Protein 1GK7 (pdb70)

GO terms:
  GO:0005856 cytoskeleton (C, IDA)
  GO:0003725 double-stranded RNA binding (F, IDA)
  GO:0071222 cellular response to lipopolysaccharide (P, IMP)
  GO:0071225 cellular response to muramyl dipeptide (P, IMP)
  GO:0005515 protein binding (F, IPI)
  GO:0005737 cytoplasm (C, IDA)
  GO:1990254 keratin filament binding (F, IPI)
  GO:0005815 microtubule organizing center (C, TAS)
  GO:0005829 cytosol (C, TAS)
  GO:0042802 identical protein binding (F, IPI)
  GO:0097110 scaffold protein binding (F, IPI)
  GO:0045111 intermediate filament cytoskeleton (C, IDA)
  GO:0060090 molecular adaptor activity (F, EXP)
  GO:0005200 structural constituent of cy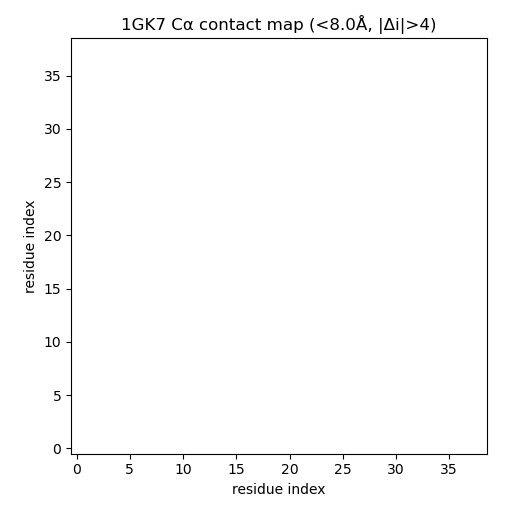toskeleton (F, IDA)
  GO:0005777 peroxisome (C, IDA)
  GO:0005829 cytosol (C, IDA)
  GO:000588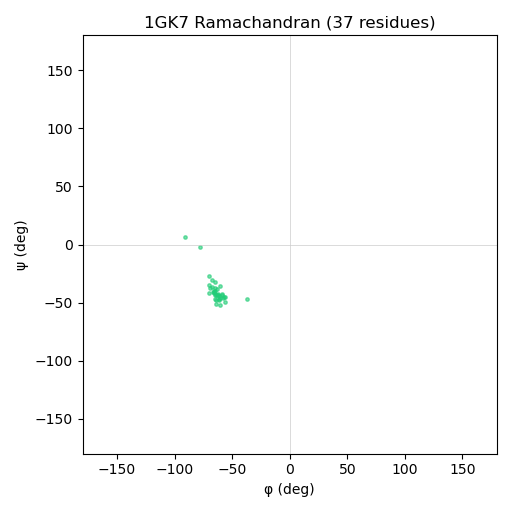2 intermediate filament (C, IDA)
  GO:0005856 cytoskeleton (C, TAS)
  GO:0070062 extracellular exosome (C, HDA)
  GO:0005925 focal adhesion (C, HDA)

Radius of gyration: 17.11 Å; Cα contacts (8 Å, |Δi|>4): 0; chains: 1; bounding box: 55×22×6 Å

Structure (mmCIF, N/CA/C/O backbone):
data_1GK7
#
_entry.id   1GK7
#
_cell.length_a   56.770
_cell.length_b   56.770
_cell.length_c   58.420
_cell.angle_alpha   90.00
_cell.angle_beta   90.00
_cell.angle_gamma   120.00
#
_symmetry.space_group_name_H-M   'P 62 2 2'
#
loop_
_entity.id
_entity.type
_entity.pdbx_description
1 polymer VIMENTIN
2 non-polymer 'SULFATE ION'
3 water water
#
loop_
_atom_site.group_PDB
_atom_site.id
_atom_site.type_symbol
_atom_site.label_atom_id
_atom_site.label_alt_id
_atom_site.label_comp_id
_atom_site.label_asym_id
_atom_site.label_entity_id
_atom_site.label_seq_id
_atom_site.pdbx_PDB_ins_co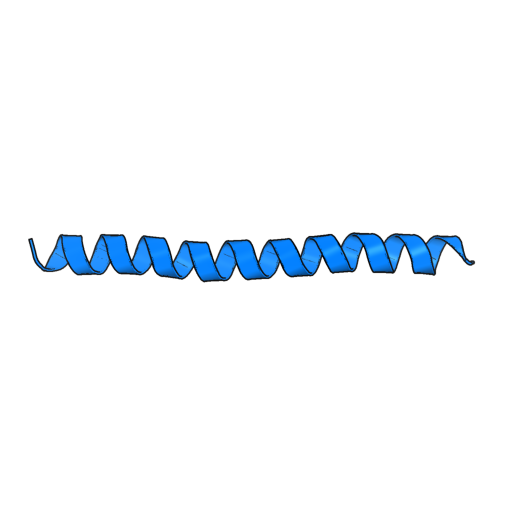de
_atom_site.Cartn_x
_atom_site.Cartn_y
_atom_site.Cartn_z
_atom_site.occupancy
_atom_site.B_iso_or_equiv
_atom_site.auth_seq_id
_atom_site.auth_comp_id
_atom_site.auth_asym_id
_atom_site.auth_atom_id
_atom_site.pdbx_PDB_model_num
ATOM 1 N N . GLY A 1 1 ? -3.973 14.910 3.348 1.00 38.78 100 GLY A N 1
ATOM 2 C CA . GLY A 1 1 ? -4.057 13.743 4.291 1.00 38.76 100 GLY A CA 1
ATOM 3 C C . GLY A 1 1 ? -2.710 13.091 4.588 1.00 38.88 100 GLY A C 1
ATOM 4 O O . GLY A 1 1 ? -1.675 13.744 4.504 1.00 38.02 100 GLY A O 1
ATOM 5 N N . SER A 1 2 ? -2.749 11.875 5.124 1.00 39.35 101 SER A N 1
ATOM 6 C CA . SER A 1 2 ? -1.560 11.041 5.352 1.00 39.28 101 SER A CA 1
ATOM 7 C C . SER A 1 2 ? -0.428 11.094 4.303 1.00 38.46 101 SER A C 1
ATOM 8 O O . SER A 1 2 ? 0.742 11.210 4.681 1.00 39.06 101 SER A O 1
ATOM 11 N N . ASN A 1 3 ? -0.710 11.013 3.009 1.00 37.53 102 ASN A N 1
ATOM 12 C CA . ASN A 1 3 ? 0.382 11.100 2.025 1.00 37.20 102 ASN A CA 1
ATOM 13 C C . ASN A 1 3 ? 1.051 12.498 2.058 1.00 35.51 102 ASN A C 1
ATOM 14 O O . ASN A 1 3 ? 2.267 12.673 2.057 1.00 32.98 102 ASN A O 1
ATOM 19 N N . GLU A 1 4 ? 0.246 13.535 2.067 1.00 33.91 103 GLU A N 1
ATOM 20 C CA . GLU A 1 4 ? 0.780 14.892 2.144 1.00 33.44 103 GLU A CA 1
ATOM 21 C C . GLU A 1 4 ? 1.587 15.131 3.433 1.00 32.49 103 GLU A C 1
ATOM 22 O O . GLU A 1 4 ? 2.626 15.838 3.460 1.00 31.17 103 GLU A O 1
ATOM 28 N N . LYS A 1 5 ? 1.154 14.526 4.519 1.00 33.56 104 LYS A N 1
ATOM 29 C CA . LYS A 1 5 ? 1.848 14.671 5.801 1.00 33.64 104 LYS A CA 1
ATOM 30 C C . LYS A 1 5 ? 3.276 14.153 5.716 1.00 33.11 104 LYS A C 1
ATOM 31 O O . LYS A 1 5 ? 4.268 14.821 6.116 1.00 32.86 104 LYS A O 1
ATOM 37 N N . VAL A 1 6 ? 3.399 12.989 5.118 1.00 32.88 105 VAL A N 1
ATOM 38 C CA . VAL A 1 6 ? 4.695 12.391 4.995 1.00 33.15 105 VAL A CA 1
ATOM 39 C C . VAL A 1 6 ? 5.484 13.335 4.090 1.00 31.59 105 VAL A C 1
ATOM 40 O O . VAL A 1 6 ? 6.664 13.603 4.331 1.00 32.38 105 VAL A O 1
ATOM 44 N N . GLU A 1 7 ? 4.848 13.863 3.055 1.00 29.77 106 GLU A N 1
ATOM 45 C CA . GLU A 1 7 ? 5.525 14.763 2.113 1.00 27.33 106 GLU A CA 1
ATOM 46 C C . GLU A 1 7 ? 6.167 16.011 2.790 1.00 24.83 106 GLU A C 1
ATOM 47 O O . GLU A 1 7 ? 7.357 16.292 2.583 1.00 23.42 106 GLU A O 1
ATOM 53 N N . LEU A 1 8 ? 5.442 16.727 3.628 1.00 22.81 107 LEU A N 1
ATOM 54 C CA . LEU A 1 8 ? 5.935 17.944 4.273 1.00 22.36 107 LEU A CA 1
ATOM 55 C C . LEU A 1 8 ? 7.017 17.660 5.312 1.00 21.43 107 LEU A C 1
ATOM 56 O O . LEU A 1 8 ? 7.952 18.439 5.495 1.00 22.98 107 LEU A O 1
ATOM 61 N N . GLN A 1 9 ? 6.914 16.541 6.008 1.00 21.81 108 GLN A N 1
ATOM 62 C CA . GLN A 1 9 ? 7.936 16.121 6.936 1.00 22.67 108 GLN A CA 1
ATOM 63 C C . GLN A 1 9 ? 9.239 15.785 6.180 1.00 22.27 108 GLN A C 1
ATOM 64 O O . GLN A 1 9 ? 10.324 16.128 6.604 1.00 22.64 108 GLN A O 1
ATOM 70 N N . GLU A 1 10 ? 9.112 15.140 5.044 1.00 21.45 109 GLU A N 1
ATOM 71 C CA . GLU A 1 10 ? 10.252 14.850 4.221 1.00 22.39 109 GLU A CA 1
ATOM 72 C C . GLU A 1 10 ? 10.895 16.130 3.731 1.00 20.75 109 GLU A C 1
ATOM 73 O O . GLU A 1 10 ? 12.132 16.258 3.717 1.00 21.60 109 GLU A O 1
ATOM 79 N N . LEU A 1 11 ? 10.089 17.085 3.306 1.00 19.24 110 LEU A N 1
ATOM 80 C CA . LEU A 1 11 ? 10.612 18.356 2.824 1.00 18.44 110 LEU A CA 1
ATOM 81 C C . LEU A 1 11 ? 11.378 19.051 3.941 1.00 17.97 110 LEU A C 1
ATOM 82 O O . LEU A 1 11 ? 12.532 19.523 3.734 1.00 19.12 110 LEU A O 1
ATOM 87 N N . ASN A 1 12 ? 10.814 19.137 5.145 1.00 19.08 111 ASN A N 1
ATOM 88 C CA . ASN A 1 12 ? 11.453 19.741 6.256 1.00 20.52 111 ASN A CA 1
ATOM 89 C C . ASN A 1 12 ? 12.781 19.053 6.578 1.00 20.46 111 ASN A C 1
ATOM 90 O O . ASN A 1 12 ? 13.772 19.733 6.820 1.00 22.03 111 ASN A O 1
ATOM 95 N N . ASP A 1 13 ? 12.769 17.730 6.530 1.00 20.44 112 ASP A N 1
ATOM 96 C CA . ASP A 1 13 ? 13.947 16.939 6.903 1.00 21.55 112 ASP A CA 1
ATOM 97 C C . ASP A 1 13 ? 15.071 17.091 5.871 1.00 21.09 112 ASP A C 1
ATOM 98 O O . ASP A 1 13 ? 16.268 17.187 6.210 1.00 22.79 112 ASP A O 1
ATOM 103 N N . ARG A 1 14 ? 14.692 17.081 4.605 1.00 20.09 113 ARG A N 1
ATOM 104 C CA . ARG A 1 14 ? 15.700 17.247 3.561 1.00 19.99 113 ARG A CA 1
ATOM 105 C C . ARG A 1 14 ? 16.253 18.644 3.634 1.00 19.34 113 ARG A C 1
ATOM 106 O O . ARG A 1 14 ? 17.462 18.859 3.381 1.00 20.39 113 ARG A O 1
ATOM 121 N N . PHE A 1 15 ? 15.448 19.646 3.944 1.00 18.33 114 PHE A N 1
ATOM 122 C CA . PHE A 1 15 ? 15.992 21.000 4.072 1.00 18.44 114 PHE A CA 1
ATOM 123 C C . PHE A 1 15 ? 16.945 21.085 5.256 1.00 18.88 114 PHE A C 1
ATOM 124 O O . PHE A 1 15 ? 18.035 21.674 5.134 1.00 20.48 114 PHE A O 1
ATOM 132 N N . ALA A 1 16 ? 16.592 20.457 6.377 1.00 20.28 115 ALA A N 1
ATOM 133 C CA . ALA A 1 16 ? 17.478 20.452 7.531 1.00 21.58 115 ALA A CA 1
ATOM 1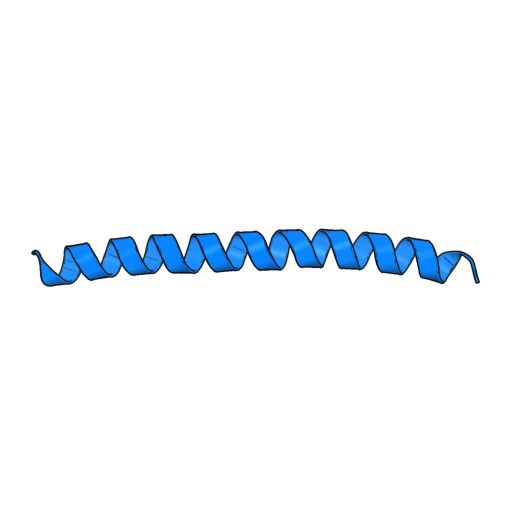34 C C . ALA A 1 16 ? 18.839 19.887 7.159 1.00 21.60 115 ALA A C 1
ATOM 135 O O . ALA A 1 16 ? 19.903 20.476 7.519 1.00 23.98 115 ALA A O 1
ATOM 137 N N . ASN A 1 17 ? 18.824 18.784 6.436 1.00 21.69 116 ASN A N 1
ATOM 138 C CA . ASN A 1 17 ? 20.095 18.153 6.058 1.00 22.09 116 ASN A CA 1
ATOM 139 C C . ASN A 1 17 ? 20.879 19.112 5.143 1.00 20.34 116 ASN A C 1
ATOM 140 O O . ASN A 1 17 ? 22.098 19.259 5.271 1.00 22.09 116 ASN A O 1
ATOM 145 N N . TYR A 1 18 ? 20.209 19.730 4.197 1.00 18.81 117 TYR A N 1
ATOM 146 C CA . TYR A 1 18 ? 20.840 20.668 3.264 1.00 17.35 117 TYR A CA 1
ATOM 147 C C . TYR A 1 18 ? 21.456 21.839 3.968 1.00 17.96 117 TYR A C 1
ATOM 148 O O . TYR A 1 18 ? 22.636 22.165 3.711 1.00 18.98 117 TYR A O 1
ATOM 157 N N . ILE A 1 19 ? 20.710 22.528 4.816 1.00 18.38 118 ILE A N 1
ATOM 158 C CA . ILE A 1 19 ? 21.198 23.751 5.460 1.00 18.87 118 ILE A CA 1
ATOM 159 C C . ILE A 1 19 ? 22.377 23.377 6.366 1.00 19.24 118 ILE A C 1
ATOM 160 O O . ILE A 1 19 ? 23.321 24.151 6.486 1.00 19.23 118 ILE A O 1
ATOM 165 N N . ASP A 1 20 ? 22.301 22.232 7.017 1.00 19.66 119 ASP A N 1
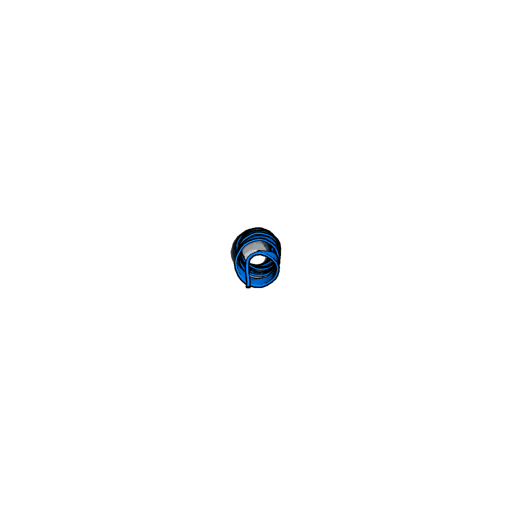ATOM 166 C CA . ASP A 1 20 ? 23.430 21.820 7.877 1.00 19.85 119 ASP A CA 1
ATOM 167 C C . ASP A 1 20 ? 24.678 21.668 7.017 1.00 19.78 119 ASP A C 1
ATOM 168 O O . ASP A 1 20 ? 25.803 22.110 7.419 1.00 20.99 119 ASP A O 1
ATOM 173 N N . LYS A 1 21 ? 24.527 21.043 5.866 1.00 18.82 120 LYS A N 1
ATOM 174 C CA . LYS A 1 21 ? 25.679 20.809 4.983 1.00 18.34 120 LYS A CA 1
ATOM 175 C C . LYS A 1 21 ? 26.265 22.127 4.477 1.00 18.65 120 LYS A C 1
ATOM 176 O O . LYS A 1 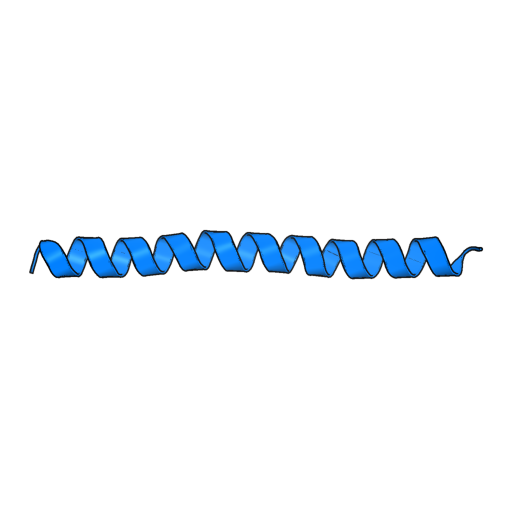21 ? 27.500 22.341 4.497 1.00 18.86 120 LYS A O 1
ATOM 182 N N . VAL A 1 22 ? 25.435 22.996 3.936 1.00 17.01 121 VAL A N 1
ATOM 183 C CA . VAL A 1 22 ? 25.963 24.236 3.404 1.00 17.22 121 VAL A CA 1
ATOM 184 C C . VAL A 1 22 ? 26.511 25.158 4.503 1.00 17.16 121 VAL A C 1
ATOM 185 O O . VAL A 1 22 ? 27.497 25.893 4.264 1.00 17.45 121 VAL A O 1
ATOM 189 N N . ARG A 1 23 ? 25.956 25.112 5.696 1.00 17.54 122 ARG A N 1
ATOM 190 C CA . ARG A 1 23 ? 26.508 25.906 6.773 1.00 18.41 122 ARG A CA 1
ATOM 191 C C . ARG A 1 23 ? 27.925 25.395 7.106 1.00 18.75 122 ARG A C 1
ATOM 192 O O . ARG A 1 23 ? 28.836 26.189 7.319 1.00 18.89 122 ARG A O 1
ATOM 200 N N . PHE A 1 24 ? 28.083 24.084 7.159 1.00 17.89 123 PHE A N 1
ATOM 201 C CA . PHE A 1 24 ? 29.406 23.510 7.403 1.00 17.45 123 PHE A CA 1
ATOM 202 C C . PHE A 1 24 ? 30.365 23.902 6.304 1.00 17.37 123 PHE A C 1
ATOM 203 O O . PHE A 1 24 ? 31.514 24.310 6.583 1.00 18.47 123 PHE A O 1
ATOM 211 N N . LEU A 1 25 ? 29.955 23.774 5.060 1.00 16.89 124 LEU A N 1
ATOM 212 C CA . LEU A 1 25 ? 30.848 24.137 3.957 1.00 16.25 124 LEU A CA 1
ATOM 213 C C . LEU A 1 25 ? 31.188 25.616 3.905 1.00 16.64 124 LEU A C 1
ATOM 214 O O . LEU A 1 25 ? 32.293 25.982 3.502 1.00 17.37 124 LEU A O 1
ATOM 219 N N . GLU A 1 26 ? 30.285 26.513 4.305 1.00 16.88 125 GLU A N 1
ATOM 220 C CA . GLU A 1 26 ? 30.597 27.921 4.358 1.00 18.17 125 GLU A CA 1
ATOM 221 C C . GLU A 1 26 ? 31.660 28.157 5.425 1.00 18.54 125 GLU A C 1
ATOM 222 O O . GLU A 1 26 ? 32.597 28.951 5.218 1.00 19.90 125 GLU A O 1
ATOM 228 N N . GLN A 1 27 ? 31.542 27.467 6.555 1.00 18.57 126 GLN A N 1
ATOM 229 C CA . GLN A 1 27 ? 32.562 27.605 7.583 1.00 19.21 126 GLN A CA 1
ATOM 230 C C . GLN A 1 27 ? 33.906 27.108 7.004 1.00 18.41 126 GLN A C 1
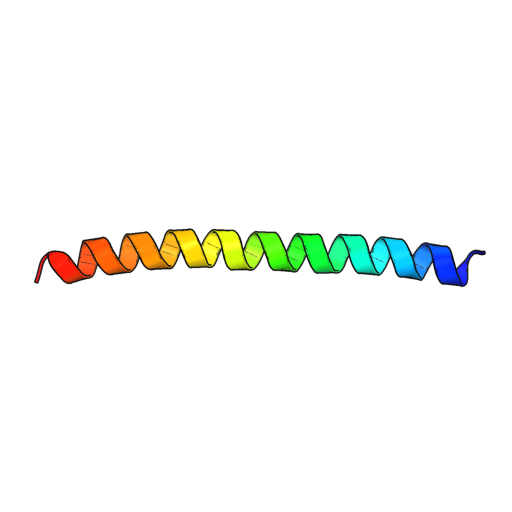ATOM 231 O O . GLN A 1 27 ? 34.980 27.721 7.246 1.00 19.56 126 GLN A O 1
ATOM 237 N N . GLN A 1 28 ? 33.852 25.985 6.295 1.00 17.15 127 GLN A N 1
ATOM 238 C CA . GLN A 1 28 ? 35.075 25.417 5.715 1.00 17.29 127 GLN A CA 1
ATOM 239 C C . GLN A 1 28 ? 35.658 26.365 4.697 1.00 16.58 127 GLN A C 1
ATOM 240 O O . GLN A 1 28 ? 36.897 26.518 4.606 1.00 17.70 127 GLN A O 1
ATOM 246 N N . ASN A 1 29 ? 34.853 27.056 3.892 1.00 15.88 128 ASN A N 1
ATOM 247 C CA . ASN A 1 29 ? 35.378 27.994 2.918 1.00 16.20 128 ASN A CA 1
ATOM 248 C C . ASN A 1 29 ? 36.190 29.076 3.618 1.00 16.99 128 ASN A C 1
ATOM 249 O O . ASN A 1 29 ? 37.231 29.514 3.117 1.00 18.26 128 ASN A O 1
ATOM 254 N N . LYS A 1 30 ? 35.672 29.567 4.719 1.00 17.53 129 LYS A N 1
ATOM 255 C CA . LYS A 1 30 ? 36.357 30.628 5.443 1.00 18.70 129 LYS A CA 1
ATOM 256 C C . LYS A 1 30 ? 37.644 30.113 6.091 1.00 19.12 129 LYS A C 1
ATOM 257 O O . LYS A 1 30 ? 38.653 30.829 6.067 1.00 20.80 129 LYS A O 1
ATOM 263 N N . ILE A 1 31 ? 37.639 28.903 6.598 1.00 18.10 130 ILE A N 1
ATOM 264 C CA . ILE A 1 31 ? 38.873 28.316 7.142 1.00 17.63 130 ILE A CA 1
ATOM 265 C C . ILE A 1 31 ? 39.897 28.136 6.048 1.00 17.29 130 ILE A C 1
ATOM 266 O O . ILE A 1 31 ? 41.066 28.506 6.209 1.00 18.73 130 ILE A O 1
ATOM 271 N N . LEU A 1 32 ? 39.499 27.566 4.937 1.00 16.20 131 LEU A N 1
ATOM 272 C CA . LEU A 1 32 ? 40.414 27.397 3.828 1.00 15.86 131 LEU A CA 1
ATOM 273 C C . LEU A 1 32 ? 40.994 28.703 3.350 1.00 17.60 131 LEU A C 1
ATOM 274 O O . LEU A 1 32 ? 42.209 28.800 3.070 1.00 18.72 131 LEU A O 1
ATOM 279 N N . LEU A 1 33 ? 40.163 29.697 3.188 1.00 17.71 132 LEU A N 1
ATOM 280 C CA . LEU A 1 33 ? 40.643 30.981 2.727 1.00 20.21 132 LEU A CA 1
ATOM 281 C C . LEU A 1 33 ? 41.725 31.512 3.646 1.00 20.73 132 LEU A C 1
ATOM 282 O O . LEU A 1 33 ? 42.811 31.956 3.199 1.00 22.25 132 LEU A O 1
ATOM 287 N N . ALA A 1 34 ? 41.460 31.406 4.925 1.00 20.69 133 ALA A N 1
ATOM 288 C CA . ALA A 1 34 ? 42.410 31.945 5.927 1.00 20.22 133 ALA A CA 1
ATOM 289 C C . ALA A 1 34 ? 43.708 31.156 5.894 1.00 21.29 133 ALA A C 1
ATOM 290 O O . ALA A 1 34 ? 44.795 31.764 6.062 1.00 23.74 133 ALA A O 1
ATOM 292 N N . GLU A 1 35 ? 43.642 29.841 5.757 1.00 19.77 134 GLU A N 1
ATOM 293 C CA . GLU A 1 35 ? 44.851 29.007 5.658 1.00 19.51 134 GLU A CA 1
ATOM 294 C C . GLU A 1 35 ? 45.663 29.361 4.429 1.00 20.16 134 GLU A C 1
ATOM 295 O O . GLU A 1 35 ? 46.899 29.503 4.479 1.00 22.60 134 GLU A O 1
ATOM 301 N N . LEU A 1 36 ? 45.023 29.566 3.298 1.00 20.46 135 LEU A N 1
ATOM 302 C CA . LEU A 1 36 ? 45.708 29.816 2.027 1.00 21.48 135 LEU A CA 1
ATOM 303 C C . LEU A 1 36 ? 46.367 31.150 1.985 1.00 23.87 135 LEU A C 1
ATOM 304 O O . LEU A 1 36 ? 47.393 31.315 1.291 1.00 26.39 135 LEU A O 1
ATOM 309 N N . GLU A 1 37 ? 45.830 32.076 2.741 1.00 24.50 136 GLU A N 1
ATOM 310 C CA . GLU A 1 37 ? 46.365 33.436 2.793 1.00 27.46 136 GLU A CA 1
ATOM 311 C C . GLU A 1 37 ? 47.598 33.468 3.653 1.00 28.24 136 GLU A C 1
ATOM 312 O O . GLU A 1 37 ? 48.209 34.508 3.800 1.00 32.17 136 GLU A O 1
ATOM 318 N N . GLN A 1 38 ? 47.970 32.342 4.235 1.00 28.70 137 GLN A N 1
ATOM 319 C CA . GLN A 1 38 ? 49.256 32.279 4.954 1.00 30.57 137 GLN A CA 1
ATOM 320 C C . GLN A 1 38 ? 50.410 31.832 4.080 1.00 32.54 137 GLN A C 1
ATOM 321 O O . GLN A 1 38 ? 51.511 31.665 4.605 1.00 36.26 137 GLN A O 1
ATOM 327 N N . LEU A 1 39 ? 50.247 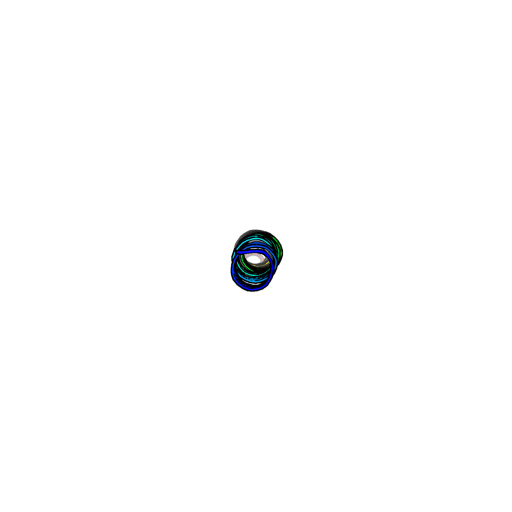31.670 2.768 1.00 34.88 138 LEU A N 1
ATOM 328 C CA . LEU A 1 39 ? 51.352 31.130 1.920 1.00 36.53 138 LEU A CA 1
ATOM 329 C C . LEU A 1 39 ? 52.657 31.926 2.016 1.00 37.96 138 LEU A C 1
ATOM 330 O O . LEU A 1 39 ? 53.754 31.377 1.728 1.00 39.68 138 LEU A O 1
#

Foldseek 3Di:
DVVVVVVVVVVVVVVVVVVVVVVVVVVVVVVVVVVVVVD

Solvent-accessible surface area: 4008 Å² total; per-residue (Å²): 92,100,126,76,159,89,84,102,100,94,116,95,68,163,115,45,97,132,45,90,134,53,162,118,78,90,96,61,83,119,76,88,103,55,101,124,116,150,211

Organism: Homo sapiens (NCBI:txid9606)

Sequence (39 aa):
GSNEKVELQELNDRFANYIDKVRFLEQQNKILLAELEQL

InterPro domains:
  IPR006821 Intermediate filament head, DNA-binding domain [PF04732] (7-101)
  IPR018039 Intermediate filament protein, conserved site [PS00226] (397-405)
  IPR039008 Intermediate filament, rod domain [PF00038] (102-410)
  IPR039008 Intermediate filament, rod domain [PS51842] (103-411)
  IPR039008 Intermediate filament, rod domain [SM01391] (102-410)
  IPR050405 Intermediate filament structural protein [PTHR45652] (4-454)

B-factor: mean 27.21, std 9.4, range [15.29, 71.38]

Secondary structure (DSSP, 8-state):
-HHHHHHHHHHHHHHHHHHHHHHHHHHHHHHHHHHHTT-